Protein AF-A0A497PCS6-F1 (afdb_monomer_lite)

pLDDT: mean 73.46, std 13.11, range [43.78, 90.94]

Radius of gyration: 11.67 Å; chains: 1; bounding box: 32×21×30 Å

Structure (mmCIF, N/CA/C/O backbone):
data_AF-A0A497PCS6-F1
#
_entry.id   AF-A0A497PCS6-F1
#
loop_
_atom_site.group_PDB
_atom_site.id
_atom_site.type_symbol
_atom_site.label_atom_id
_atom_site.label_alt_id
_atom_site.label_comp_id
_atom_site.label_asym_id
_atom_site.label_entity_id
_atom_site.label_seq_id
_atom_site.pdbx_PDB_ins_code
_atom_site.Cartn_x
_atom_site.Cartn_y
_atom_site.Cartn_z
_atom_site.occupancy
_atom_site.B_iso_or_equiv
_atom_site.auth_seq_id
_atom_site.auth_comp_id
_atom_site.auth_asym_id
_atom_site.auth_atom_id
_atom_site.pdbx_PDB_model_num
ATOM 1 N N . MET A 1 1 ? -16.912 9.706 2.276 1.00 43.78 1 MET A N 1
ATOM 2 C CA . MET A 1 1 ? -15.773 9.907 1.351 1.00 43.78 1 MET A CA 1
ATOM 3 C C . MET A 1 1 ? -14.775 8.794 1.607 1.00 43.78 1 MET A C 1
ATOM 5 O O . MET A 1 1 ? -14.145 8.798 2.656 1.00 43.78 1 MET A O 1
ATOM 9 N N . GLN A 1 2 ? -14.699 7.814 0.713 1.00 44.41 2 GLN A N 1
ATOM 10 C CA . GLN A 1 2 ? -13.774 6.686 0.819 1.00 44.41 2 GLN A CA 1
ATOM 11 C C . GLN A 1 2 ? -12.506 7.092 0.069 1.00 44.41 2 GLN A C 1
ATOM 13 O O . GLN A 1 2 ? -12.536 7.235 -1.150 1.00 44.41 2 GLN A O 1
ATOM 18 N N . ARG A 1 3 ? -11.444 7.428 0.808 1.00 47.72 3 ARG A N 1
ATOM 19 C CA . ARG A 1 3 ? -10.163 7.828 0.215 1.00 47.72 3 ARG A CA 1
ATOM 20 C C . ARG A 1 3 ? -9.402 6.569 -0.176 1.00 47.72 3 ARG A C 1
ATOM 22 O O . ARG A 1 3 ? -9.161 5.715 0.673 1.00 47.72 3 ARG A O 1
ATOM 29 N N . ARG A 1 4 ? -9.094 6.454 -1.464 1.00 49.75 4 ARG A N 1
ATOM 30 C CA . ARG A 1 4 ? -8.217 5.430 -2.025 1.00 49.75 4 ARG A CA 1
ATOM 31 C C . ARG A 1 4 ? -6.806 6.002 -1.997 1.00 49.75 4 ARG A C 1
ATOM 33 O O . ARG A 1 4 ? -6.627 7.133 -2.420 1.00 49.75 4 ARG A O 1
ATOM 40 N N . TYR A 1 5 ? -5.856 5.239 -1.480 1.00 55.62 5 TYR A N 1
ATOM 41 C CA . TYR A 1 5 ? -4.444 5.597 -1.505 1.00 55.62 5 TYR A CA 1
ATOM 42 C C . TYR A 1 5 ? -3.735 4.639 -2.458 1.00 55.62 5 TYR A C 1
ATOM 44 O O . TYR A 1 5 ? -3.941 3.427 -2.371 1.00 55.62 5 TYR A O 1
ATOM 52 N N . GLU A 1 6 ? -2.945 5.189 -3.375 1.00 54.69 6 GLU A N 1
ATOM 53 C CA . GLU A 1 6 ? -2.177 4.440 -4.368 1.00 54.69 6 GLU A CA 1
ATOM 54 C C . GLU A 1 6 ? -0.698 4.646 -4.076 1.00 54.69 6 GLU A C 1
ATOM 56 O O . GLU A 1 6 ? -0.253 5.779 -3.940 1.00 54.69 6 GLU A O 1
ATOM 61 N N . LEU A 1 7 ? 0.039 3.549 -3.911 1.00 54.78 7 LEU A N 1
ATOM 62 C CA . LEU A 1 7 ? 1.453 3.581 -3.556 1.00 54.78 7 LEU A CA 1
ATOM 63 C C . LEU A 1 7 ? 2.278 3.187 -4.773 1.00 54.78 7 LEU A C 1
ATOM 65 O O . LEU A 1 7 ? 2.220 2.039 -5.197 1.00 54.78 7 LEU A O 1
ATOM 69 N N . HIS A 1 8 ? 3.023 4.135 -5.320 1.00 54.25 8 HIS A N 1
ATOM 70 C CA . HIS A 1 8 ? 3.820 3.971 -6.527 1.00 54.25 8 HIS A CA 1
ATOM 71 C C . HIS A 1 8 ? 5.306 3.776 -6.185 1.00 54.25 8 HIS A C 1
ATOM 73 O O . HIS A 1 8 ? 5.780 4.338 -5.207 1.00 54.25 8 HIS A O 1
ATOM 79 N N . ASN A 1 9 ? 6.046 2.968 -6.951 1.00 58.28 9 ASN A N 1
ATOM 80 C CA . ASN A 1 9 ? 7.461 2.675 -6.696 1.00 58.28 9 ASN A CA 1
ATOM 81 C C . ASN A 1 9 ? 8.285 2.709 -7.992 1.00 58.28 9 ASN A C 1
ATOM 83 O O . ASN A 1 9 ? 7.978 1.931 -8.885 1.00 58.28 9 ASN A O 1
ATOM 87 N N . SER A 1 10 ? 9.362 3.505 -8.042 1.00 53.16 10 SER A N 1
ATOM 88 C CA . SER A 1 10 ? 10.391 3.459 -9.088 1.00 53.16 10 SER A CA 1
ATOM 89 C C . SER A 1 10 ? 11.804 3.286 -8.505 1.00 53.16 10 SER A C 1
ATOM 91 O O . SER A 1 10 ? 12.202 4.092 -7.661 1.00 53.16 10 SER A O 1
ATOM 93 N N . LEU A 1 11 ? 12.565 2.283 -8.978 1.00 50.59 11 LEU A N 1
ATOM 94 C CA . LEU A 1 11 ? 13.974 2.394 -9.417 1.00 50.59 11 LEU A CA 1
ATOM 95 C C . LEU A 1 11 ? 14.524 1.024 -9.872 1.00 50.59 11 LEU A C 1
ATOM 97 O O . LEU A 1 11 ? 14.438 0.028 -9.156 1.00 50.59 11 LEU A O 1
ATOM 101 N N . GLU A 1 12 ? 15.093 1.020 -11.080 1.00 50.94 12 GLU A N 1
ATOM 102 C CA . GLU A 1 12 ? 15.692 -0.087 -11.844 1.00 50.94 12 GLU A CA 1
ATOM 103 C C . GLU A 1 12 ? 16.039 -1.381 -11.070 1.00 50.94 12 GLU A C 1
ATOM 105 O O . GLU A 1 12 ? 16.895 -1.416 -10.185 1.00 50.94 12 GLU A O 1
ATOM 110 N N . GLY A 1 13 ? 15.443 -2.500 -11.502 1.00 50.97 13 GLY A N 1
ATOM 111 C CA . GLY A 1 13 ? 15.979 -3.847 -11.263 1.00 50.97 13 GLY A CA 1
ATOM 112 C C . GLY A 1 13 ? 15.602 -4.533 -9.945 1.00 50.97 13 GLY A C 1
ATOM 113 O O . GLY A 1 13 ? 16.078 -5.640 -9.696 1.00 50.97 13 GLY A O 1
ATOM 114 N N . LYS A 1 14 ? 14.730 -3.944 -9.115 1.00 59.38 14 LYS A N 1
ATOM 115 C CA . LYS A 1 14 ? 14.291 -4.524 -7.823 1.00 59.38 14 LYS A CA 1
ATOM 116 C C . LYS A 1 14 ? 12.820 -4.935 -7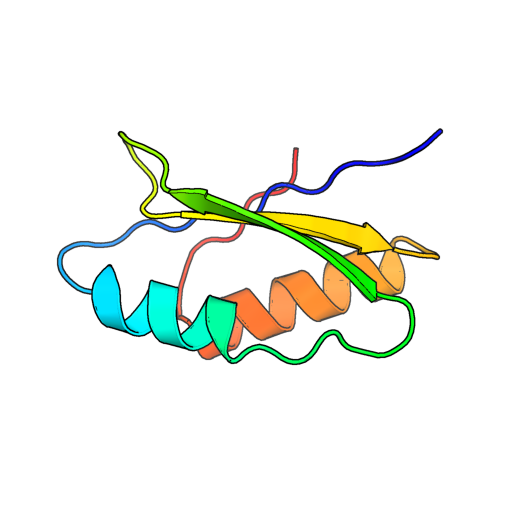.765 1.00 59.38 14 LYS A C 1
ATOM 118 O O . LYS A 1 14 ? 12.258 -5.128 -6.680 1.00 59.38 14 LYS A O 1
ATOM 123 N N . SER A 1 15 ? 12.193 -5.122 -8.924 1.00 65.31 15 SER A N 1
ATOM 124 C CA . SER A 1 15 ? 10.761 -5.398 -9.035 1.00 65.31 15 SER A CA 1
ATOM 125 C C . SER A 1 15 ? 10.363 -6.637 -8.217 1.00 65.31 15 SER A C 1
ATOM 127 O O . SER A 1 15 ? 9.473 -6.557 -7.380 1.00 65.31 15 SER A O 1
ATOM 129 N N . ILE A 1 16 ? 11.081 -7.764 -8.329 1.00 72.25 16 ILE A N 1
ATOM 130 C CA . ILE A 1 16 ? 10.726 -9.018 -7.626 1.00 72.25 16 ILE A CA 1
ATOM 131 C C . ILE A 1 16 ? 10.823 -8.894 -6.097 1.00 72.25 16 ILE A C 1
ATOM 133 O O . ILE A 1 16 ? 9.928 -9.359 -5.388 1.00 72.25 16 ILE A O 1
ATOM 137 N N . GLU A 1 17 ? 11.883 -8.275 -5.571 1.00 74.31 17 GLU A N 1
ATOM 138 C CA . GLU A 1 17 ? 12.055 -8.117 -4.119 1.00 74.31 17 GLU A CA 1
ATOM 139 C C . GLU A 1 17 ? 10.986 -7.211 -3.518 1.00 74.31 17 GLU A C 1
ATOM 141 O O . GLU A 1 17 ? 10.422 -7.534 -2.475 1.00 74.31 17 GLU A O 1
ATOM 146 N N . THR A 1 18 ? 10.658 -6.125 -4.215 1.00 72.06 18 THR A N 1
ATOM 147 C CA . THR A 1 18 ? 9.578 -5.213 -3.829 1.00 72.06 18 THR A CA 1
ATOM 148 C C . THR A 1 18 ? 8.242 -5.935 -3.803 1.00 72.06 18 THR A C 1
ATOM 150 O O . THR A 1 18 ? 7.486 -5.831 -2.844 1.00 72.06 18 THR A O 1
ATOM 153 N N . ILE A 1 19 ? 7.948 -6.696 -4.854 1.00 73.50 19 ILE A N 1
ATOM 154 C CA . ILE A 1 19 ? 6.695 -7.436 -4.972 1.00 73.50 19 ILE A CA 1
ATOM 155 C C . ILE A 1 19 ? 6.566 -8.437 -3.829 1.00 73.50 19 ILE A C 1
ATOM 157 O O . ILE A 1 19 ? 5.499 -8.556 -3.227 1.00 73.50 19 ILE A O 1
ATOM 161 N N . ARG A 1 20 ? 7.651 -9.149 -3.518 1.00 79.44 20 ARG A N 1
ATOM 162 C CA . ARG A 1 20 ? 7.689 -10.067 -2.383 1.00 79.44 20 ARG A CA 1
ATOM 163 C C . ARG A 1 20 ? 7.454 -9.321 -1.072 1.00 79.44 20 ARG A C 1
ATOM 165 O O . ARG A 1 20 ? 6.580 -9.732 -0.320 1.00 79.44 20 ARG A O 1
ATOM 172 N N . TYR A 1 21 ? 8.141 -8.201 -0.854 1.00 80.88 21 TYR A N 1
ATOM 173 C CA . TYR A 1 21 ? 7.947 -7.365 0.329 1.00 80.88 21 TYR A CA 1
ATOM 174 C C . TYR A 1 21 ? 6.488 -6.912 0.484 1.00 80.88 21 TYR A C 1
ATOM 176 O O . TYR A 1 21 ? 5.899 -7.117 1.539 1.00 80.88 21 TYR A O 1
ATOM 184 N N . LEU A 1 22 ? 5.868 -6.374 -0.572 1.00 79.69 22 LEU A N 1
ATOM 185 C CA . LEU A 1 22 ? 4.477 -5.910 -0.535 1.00 79.69 22 LEU A CA 1
ATOM 186 C C . LEU A 1 22 ? 3.485 -7.056 -0.277 1.00 79.69 22 LEU A C 1
ATOM 188 O O . LEU A 1 22 ? 2.508 -6.859 0.439 1.00 79.69 22 LEU A O 1
ATOM 192 N N . LYS A 1 23 ? 3.731 -8.255 -0.823 1.00 79.88 23 LYS A N 1
ATOM 193 C CA . LYS A 1 23 ? 2.901 -9.448 -0.571 1.00 79.88 23 LYS A CA 1
ATOM 194 C C . LYS A 1 23 ? 3.059 -10.005 0.845 1.00 79.88 23 LYS A C 1
ATOM 196 O O . 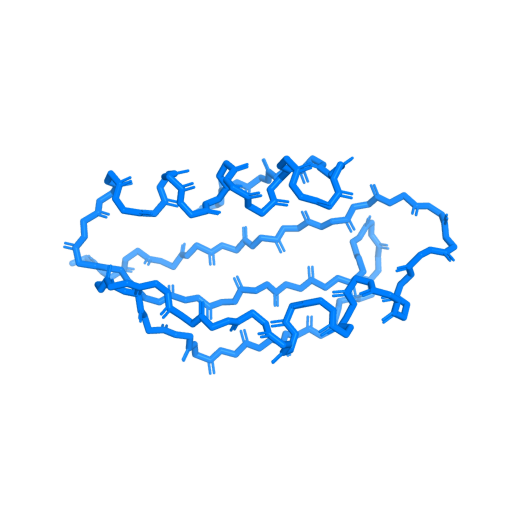LYS A 1 23 ? 2.102 -10.548 1.388 1.00 79.88 23 LYS A O 1
ATOM 201 N N . GLU A 1 24 ? 4.254 -9.906 1.418 1.00 85.12 24 GLU A N 1
ATOM 202 C CA . GLU A 1 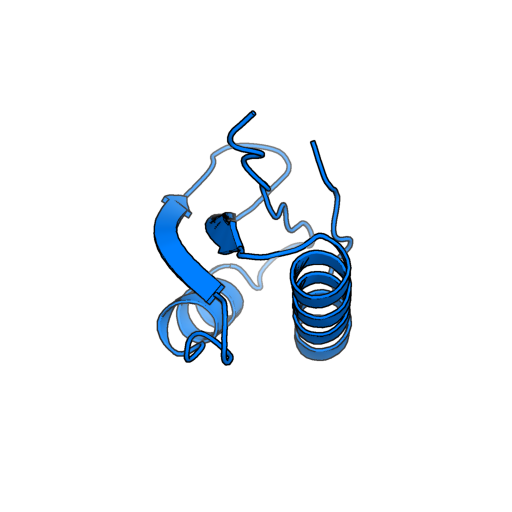24 ? 4.558 -10.350 2.785 1.00 85.12 24 GLU A CA 1
ATOM 203 C C . GLU A 1 24 ? 4.195 -9.294 3.840 1.00 85.12 24 GLU A C 1
ATOM 205 O O . GLU A 1 24 ? 4.152 -9.596 5.037 1.00 85.12 24 GLU A O 1
ATOM 210 N N . LEU A 1 25 ? 3.899 -8.068 3.402 1.00 82.31 25 LEU A N 1
ATOM 211 C CA . LEU A 1 25 ? 3.508 -6.966 4.259 1.00 82.31 25 LEU A CA 1
ATOM 212 C C . LEU A 1 25 ? 2.205 -7.303 4.988 1.00 82.31 25 LEU A C 1
ATOM 214 O O . LEU A 1 25 ? 1.126 -7.383 4.396 1.00 82.31 25 LEU A O 1
ATOM 218 N N . LYS A 1 26 ? 2.297 -7.476 6.305 1.00 74.00 26 LYS A N 1
ATOM 219 C CA . LYS A 1 26 ? 1.110 -7.619 7.144 1.00 74.00 26 LYS A CA 1
ATOM 220 C C . LYS A 1 26 ? 0.424 -6.265 7.254 1.00 74.00 26 LYS A C 1
ATOM 222 O O . LYS A 1 26 ? 1.068 -5.268 7.571 1.00 74.00 26 LYS A O 1
ATOM 227 N N . ALA A 1 27 ? -0.884 -6.241 7.011 1.00 70.69 27 ALA A N 1
ATOM 228 C CA . ALA A 1 27 ? -1.681 -5.047 7.239 1.00 70.69 27 ALA A CA 1
ATOM 229 C C . ALA A 1 27 ? -1.560 -4.631 8.713 1.00 70.69 27 ALA A C 1
ATOM 231 O O . ALA A 1 27 ? -1.798 -5.438 9.615 1.00 70.69 27 ALA A O 1
ATOM 232 N N . SER A 1 28 ? -1.141 -3.386 8.941 1.00 76.62 28 SER A N 1
ATOM 233 C CA . SER A 1 28 ? -1.060 -2.813 10.283 1.00 76.62 28 SER A CA 1
ATOM 234 C C . SER A 1 28 ? -2.465 -2.527 10.828 1.00 76.62 28 SER A C 1
ATOM 236 O O . SER A 1 28 ? -3.446 -2.504 10.079 1.00 76.62 28 SER A O 1
ATOM 238 N N . GLU A 1 29 ? -2.594 -2.326 12.137 1.00 80.88 29 GLU A N 1
ATOM 239 C CA . GLU A 1 29 ? -3.898 -2.112 12.769 1.00 80.88 29 GLU A CA 1
ATOM 240 C C . GLU A 1 29 ? -4.624 -0.896 12.161 1.00 80.88 29 GLU A C 1
ATOM 242 O O . GLU A 1 29 ? -4.063 0.191 12.019 1.00 80.88 29 GLU A O 1
ATOM 247 N N . GLY A 1 30 ? -5.887 -1.086 11.765 1.00 85.19 30 GLY A N 1
ATOM 248 C CA . GLY A 1 30 ? -6.679 -0.049 11.097 1.00 85.19 30 GLY A CA 1
ATOM 249 C C . GLY A 1 30 ? -6.424 0.096 9.592 1.00 85.19 30 GLY A C 1
ATOM 250 O O . GLY A 1 30 ? -6.935 1.051 8.997 1.00 85.19 30 GLY A O 1
ATOM 251 N N . ILE A 1 31 ? -5.680 -0.839 8.984 1.00 88.00 31 ILE A N 1
ATOM 252 C CA . ILE A 1 31 ? -5.458 -0.945 7.537 1.00 88.00 31 ILE A CA 1
ATOM 253 C C . ILE A 1 31 ? -6.087 -2.227 7.007 1.00 88.00 31 ILE A C 1
ATOM 255 O O . ILE A 1 31 ? -5.952 -3.301 7.586 1.00 88.00 31 ILE A O 1
ATOM 259 N N . THR A 1 32 ? -6.779 -2.121 5.879 1.00 90.31 32 THR A N 1
ATOM 260 C CA . THR A 1 32 ? -7.299 -3.270 5.138 1.00 90.31 32 THR A CA 1
ATOM 261 C C . THR A 1 32 ? -6.748 -3.237 3.726 1.00 90.31 32 THR A C 1
ATOM 263 O O . THR A 1 32 ? -7.162 -2.414 2.910 1.00 90.31 32 THR A O 1
ATOM 266 N N . THR A 1 33 ? -5.824 -4.143 3.426 1.00 87.88 33 THR A N 1
ATOM 267 C CA . THR A 1 33 ? -5.331 -4.350 2.063 1.00 87.88 33 THR A CA 1
ATOM 268 C C . THR A 1 33 ? -6.480 -4.805 1.175 1.00 87.88 33 THR A C 1
ATOM 270 O O . THR A 1 33 ? -7.213 -5.731 1.527 1.00 87.88 33 THR A O 1
ATOM 273 N N . LYS A 1 34 ? -6.653 -4.146 0.031 1.00 88.81 34 LYS A N 1
ATOM 274 C CA . LYS A 1 34 ? -7.642 -4.540 -0.976 1.00 88.81 34 LYS A CA 1
ATOM 275 C C . LYS A 1 34 ? -6.991 -5.298 -2.103 1.00 88.81 34 LYS A C 1
ATOM 277 O O . LYS A 1 34 ? -7.457 -6.374 -2.457 1.00 88.81 34 LYS A O 1
ATOM 282 N N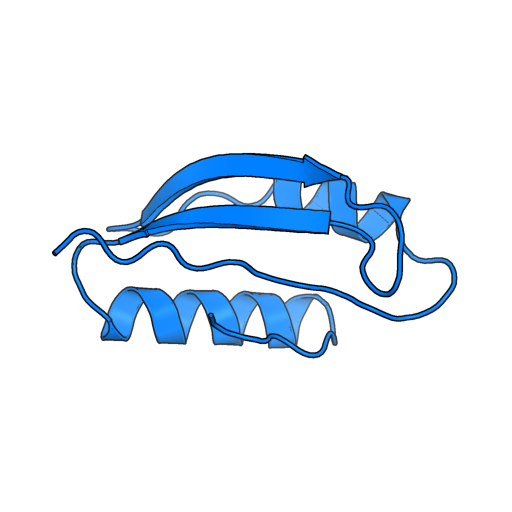 . GLU A 1 35 ? -5.918 -4.737 -2.642 1.00 85.19 35 GLU A N 1
ATOM 283 C CA . GLU A 1 35 ? -5.284 -5.284 -3.827 1.00 85.19 35 GLU A CA 1
ATOM 284 C C . GLU A 1 35 ? -3.831 -4.831 -3.928 1.00 85.19 35 GLU A C 1
ATOM 286 O O . GLU A 1 35 ? -3.450 -3.774 -3.423 1.00 85.19 35 GLU A O 1
ATOM 291 N N . ILE A 1 36 ? -3.023 -5.649 -4.594 1.00 83.75 36 ILE A N 1
ATOM 292 C CA . ILE A 1 36 ? -1.668 -5.300 -5.007 1.00 83.75 36 ILE A CA 1
ATOM 293 C C . ILE A 1 36 ? -1.625 -5.512 -6.515 1.00 83.75 36 ILE A C 1
ATOM 295 O O . ILE A 1 36 ? -1.692 -6.651 -6.982 1.00 83.75 36 ILE A O 1
ATOM 299 N N . CYS A 1 37 ? -1.535 -4.420 -7.265 1.00 79.50 37 CYS A N 1
ATOM 300 C CA . CYS A 1 37 ? -1.540 -4.441 -8.722 1.00 79.50 37 CYS A CA 1
ATOM 301 C C . CYS A 1 37 ? -0.122 -4.278 -9.258 1.00 79.50 37 CYS A C 1
ATOM 303 O O . CYS A 1 37 ? 0.658 -3.476 -8.747 1.00 79.50 37 CYS A O 1
ATOM 305 N N . PHE A 1 38 ? 0.196 -4.993 -10.333 1.00 73.25 38 PHE A N 1
ATOM 306 C CA . PHE A 1 38 ? 1.379 -4.697 -11.135 1.00 73.25 38 PHE A CA 1
ATOM 307 C C . PHE A 1 38 ? 1.018 -3.608 -12.132 1.00 73.25 38 PHE A C 1
ATOM 309 O O . PHE A 1 38 ? -0.005 -3.708 -12.812 1.00 73.25 38 PHE A O 1
ATOM 316 N N . VAL A 1 39 ? 1.845 -2.574 -12.205 1.00 73.38 39 VAL A N 1
ATOM 317 C CA . VAL A 1 39 ? 1.651 -1.470 -13.144 1.00 73.38 39 VAL A CA 1
ATOM 318 C C . VAL A 1 39 ? 2.764 -1.506 -14.178 1.00 73.38 39 VAL A C 1
ATOM 320 O O . VAL A 1 39 ? 3.907 -1.823 -13.873 1.00 73.38 39 VAL A O 1
ATOM 323 N N . PHE A 1 40 ? 2.408 -1.228 -15.429 1.00 58.81 40 PHE A N 1
ATOM 324 C CA . PHE A 1 40 ? 3.373 -1.011 -16.499 1.00 58.81 40 PHE A CA 1
ATOM 325 C C . PHE A 1 40 ? 3.645 0.493 -16.590 1.00 58.81 40 PHE A C 1
ATOM 327 O O . PHE A 1 40 ? 2.698 1.275 -16.669 1.00 58.81 40 PHE A O 1
ATOM 334 N N . GLY A 1 41 ? 4.912 0.913 -16.594 1.00 66.12 41 GLY A N 1
ATOM 335 C CA . GLY A 1 41 ? 5.286 2.324 -16.732 1.00 66.12 41 GLY A CA 1
ATOM 336 C C . GLY A 1 41 ? 6.364 2.753 -15.742 1.00 66.12 41 GLY A C 1
ATOM 337 O O . GLY A 1 41 ? 7.310 2.014 -15.504 1.00 66.12 41 GLY A O 1
ATOM 338 N N . GLN A 1 42 ? 6.231 3.961 -15.184 1.00 66.69 42 GLN A N 1
ATOM 339 C CA . GLN A 1 42 ? 7.214 4.534 -14.250 1.00 66.69 42 GLN A CA 1
ATOM 340 C C . GLN A 1 42 ? 7.295 3.794 -12.911 1.00 66.69 42 GLN A C 1
ATOM 342 O O . GLN A 1 42 ? 8.265 3.993 -12.178 1.00 66.69 42 GLN A O 1
ATOM 347 N N . TYR A 1 43 ? 6.302 2.952 -12.608 1.00 71.00 43 TYR A N 1
ATOM 348 C CA . TYR A 1 43 ? 6.207 2.252 -11.340 1.00 71.00 43 TYR A CA 1
ATOM 349 C C . TYR A 1 43 ? 6.082 0.741 -11.493 1.00 71.00 43 TYR A C 1
ATOM 351 O O . TYR A 1 43 ? 5.395 0.275 -12.396 1.00 71.00 43 TYR A O 1
ATOM 359 N N . ASP A 1 44 ? 6.678 -0.007 -10.563 1.00 71.62 44 ASP A N 1
ATOM 360 C CA . ASP A 1 44 ? 6.676 -1.477 -10.555 1.00 71.62 44 ASP A CA 1
ATOM 361 C C . ASP A 1 44 ? 5.366 -2.085 -10.012 1.00 71.62 44 ASP A C 1
ATOM 363 O O . ASP A 1 44 ? 4.939 -3.164 -10.433 1.00 71.62 44 ASP A O 1
ATOM 367 N N . ALA A 1 45 ? 4.728 -1.427 -9.040 1.00 75.88 45 ALA A N 1
ATOM 368 C CA . ALA A 1 45 ? 3.522 -1.924 -8.379 1.00 75.88 45 ALA A CA 1
ATOM 369 C C . ALA A 1 45 ? 2.685 -0.790 -7.769 1.00 75.88 45 ALA A C 1
ATOM 371 O O . ALA A 1 45 ? 3.205 0.291 -7.496 1.00 75.88 45 ALA A O 1
ATOM 372 N N . ALA A 1 46 ? 1.404 -1.077 -7.536 1.00 79.12 46 ALA A N 1
ATOM 373 C CA . ALA A 1 46 ? 0.463 -0.259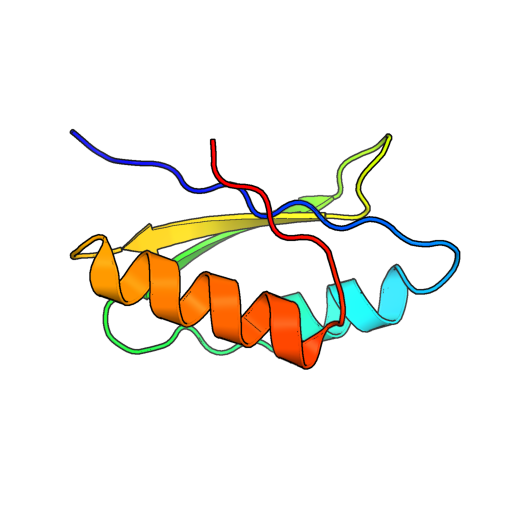 -6.785 1.00 79.12 46 ALA A CA 1
ATOM 374 C C . ALA A 1 46 ? -0.093 -1.058 -5.598 1.00 79.12 46 ALA A C 1
ATOM 376 O O . ALA A 1 46 ? -0.619 -2.157 -5.778 1.00 79.12 46 ALA A O 1
ATOM 377 N N . TYR A 1 47 ? 0.007 -0.508 -4.387 1.00 83.88 47 TYR A N 1
ATOM 378 C CA . TYR A 1 47 ? -0.593 -1.093 -3.182 1.00 83.88 47 TYR A CA 1
ATOM 379 C C . TYR A 1 47 ? -1.877 -0.341 -2.820 1.00 83.88 47 TYR A C 1
ATOM 381 O O . TYR A 1 47 ? -1.816 0.831 -2.451 1.00 83.88 47 TYR A O 1
ATOM 389 N N . ILE A 1 48 ? -3.031 -1.004 -2.920 1.00 85.00 48 ILE A N 1
ATOM 390 C CA . ILE A 1 48 ? -4.353 -0.411 -2.689 1.00 85.00 48 ILE A CA 1
ATOM 391 C C . ILE A 1 48 ? -4.879 -0.866 -1.329 1.00 85.00 48 ILE A C 1
ATOM 393 O O . ILE A 1 48 ? -5.029 -2.064 -1.065 1.00 85.00 48 ILE A O 1
ATOM 397 N N . PHE A 1 49 ? -5.209 0.093 -0.467 1.00 87.56 49 PHE A N 1
ATOM 398 C CA . PHE A 1 49 ? -5.651 -0.182 0.896 1.00 87.56 49 PHE A CA 1
ATOM 399 C C . PHE A 1 49 ? -6.713 0.803 1.392 1.00 87.56 49 PHE A C 1
ATOM 401 O O . PHE A 1 49 ? -6.801 1.949 0.951 1.00 87.56 49 PHE A O 1
ATOM 408 N N . GLU A 1 50 ? -7.531 0.327 2.327 1.00 89.00 50 GLU A N 1
ATOM 409 C CA . GLU A 1 50 ? -8.462 1.130 3.114 1.00 89.00 50 GLU A CA 1
ATOM 410 C C . GLU A 1 50 ? -7.904 1.397 4.502 1.00 89.00 50 GLU A C 1
ATOM 412 O O . GLU A 1 50 ? -7.140 0.605 5.054 1.00 89.00 50 GLU A O 1
ATOM 417 N N . VAL A 1 51 ? -8.308 2.532 5.062 1.00 90.94 51 VAL A N 1
ATOM 418 C CA . VAL A 1 51 ? -7.753 3.055 6.304 1.00 90.94 51 VA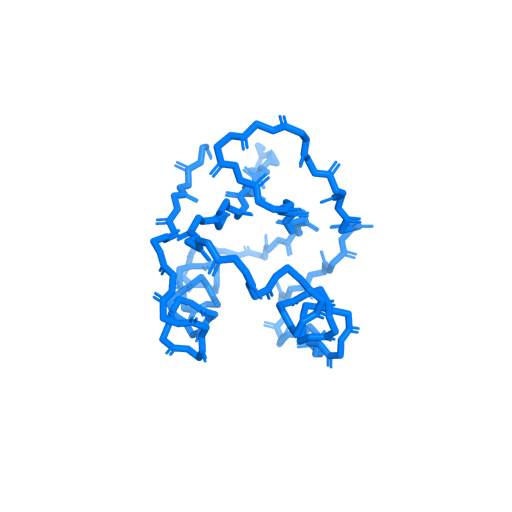L A CA 1
ATOM 419 C C . VAL A 1 51 ? -8.860 3.755 7.084 1.00 90.94 51 VAL A C 1
ATOM 421 O O . VAL A 1 51 ? -9.703 4.441 6.502 1.00 90.94 51 VAL A O 1
ATOM 424 N N . ILE A 1 52 ? -8.833 3.636 8.410 1.00 88.69 52 ILE A N 1
ATOM 425 C CA . ILE A 1 52 ? -9.844 4.269 9.272 1.00 88.69 52 ILE A CA 1
ATOM 426 C C . ILE A 1 52 ? -9.601 5.773 9.506 1.00 88.69 52 ILE A C 1
ATOM 428 O O . ILE A 1 52 ? -10.541 6.507 9.798 1.00 88.69 52 ILE A O 1
ATOM 432 N N . ASN A 1 53 ? -8.355 6.255 9.389 1.00 87.50 53 ASN A N 1
ATOM 433 C CA . ASN A 1 53 ? -8.014 7.683 9.419 1.00 87.50 53 ASN A CA 1
ATOM 434 C C . ASN A 1 53 ? -6.678 8.015 8.715 1.00 87.50 53 ASN A C 1
ATOM 436 O O . ASN A 1 53 ? -5.771 7.191 8.623 1.00 87.50 53 ASN A O 1
ATOM 440 N N . ASN A 1 54 ? -6.516 9.275 8.303 1.00 86.00 54 ASN A N 1
ATOM 441 C CA . ASN A 1 54 ? -5.351 9.727 7.526 1.00 86.00 54 ASN A CA 1
ATOM 442 C C . ASN A 1 54 ? -4.002 9.548 8.241 1.00 86.00 54 ASN A C 1
ATOM 444 O O . ASN A 1 54 ? -2.985 9.386 7.575 1.00 86.00 54 ASN A O 1
ATOM 448 N N . LYS A 1 55 ? -3.972 9.598 9.581 1.00 88.00 55 LYS A N 1
ATOM 449 C CA . LYS A 1 55 ? -2.731 9.442 10.354 1.00 88.00 55 LYS A CA 1
ATOM 450 C C . LYS A 1 55 ? -2.182 8.021 10.216 1.00 88.00 55 LYS A C 1
ATOM 452 O O . LYS A 1 55 ? -0.979 7.851 10.061 1.00 88.00 55 LYS A O 1
ATOM 457 N N . ILE A 1 56 ? -3.064 7.021 10.219 1.00 89.00 56 ILE A N 1
ATOM 458 C CA . ILE A 1 56 ? -2.694 5.620 9.979 1.00 89.00 56 ILE A CA 1
ATOM 459 C C . ILE A 1 56 ? -2.203 5.436 8.538 1.00 89.00 56 ILE A C 1
ATOM 461 O O . ILE A 1 56 ? -1.174 4.800 8.338 1.00 89.00 56 ILE A O 1
ATOM 465 N N . ALA A 1 57 ? -2.868 6.065 7.558 1.00 86.31 57 ALA A N 1
ATOM 466 C CA . ALA A 1 57 ? -2.412 6.066 6.163 1.00 86.31 57 ALA A CA 1
ATOM 467 C C . ALA A 1 57 ? -0.976 6.594 6.027 1.00 86.31 57 ALA A C 1
ATOM 469 O O . ALA A 1 57 ? -0.115 5.915 5.478 1.00 86.31 57 ALA A O 1
ATOM 470 N N . LEU A 1 58 ? -0.719 7.794 6.557 1.00 86.25 58 LEU A N 1
ATOM 471 C CA . LEU A 1 58 ? 0.583 8.458 6.468 1.00 86.25 58 LEU A CA 1
ATOM 472 C C . LEU A 1 58 ? 1.693 7.647 7.135 1.00 86.25 58 LEU A C 1
ATOM 474 O O . LEU A 1 58 ? 2.749 7.470 6.537 1.00 86.25 58 LEU A O 1
ATOM 478 N N . ASN A 1 59 ? 1.451 7.127 8.340 1.00 87.44 59 ASN A N 1
ATOM 479 C CA . ASN A 1 59 ? 2.441 6.311 9.042 1.00 87.44 59 ASN A CA 1
ATOM 480 C C . ASN A 1 59 ? 2.817 5.060 8.237 1.00 87.44 59 ASN A C 1
ATOM 482 O O . ASN A 1 59 ? 3.997 4.760 8.095 1.00 87.44 59 ASN A O 1
ATOM 486 N N . PHE A 1 60 ? 1.823 4.376 7.671 1.00 86.19 60 PHE A N 1
ATOM 487 C CA . PHE A 1 60 ? 2.033 3.184 6.853 1.00 86.19 60 PHE A CA 1
ATOM 488 C C . PHE A 1 60 ? 2.798 3.476 5.562 1.00 86.19 60 PHE A C 1
ATOM 490 O O . PHE A 1 60 ? 3.747 2.776 5.223 1.00 86.19 60 PHE A O 1
ATOM 497 N N . ILE A 1 61 ? 2.425 4.553 4.871 1.00 84.75 61 ILE A N 1
ATOM 498 C CA . ILE A 1 61 ? 3.110 5.034 3.669 1.00 84.75 61 ILE A CA 1
ATOM 499 C C . ILE A 1 61 ? 4.583 5.351 3.963 1.00 84.75 61 ILE A C 1
ATOM 501 O O . ILE A 1 61 ? 5.463 4.920 3.219 1.00 84.75 61 ILE A O 1
ATOM 505 N N . ILE A 1 62 ? 4.860 6.066 5.057 1.00 84.12 62 ILE A N 1
ATOM 506 C CA . ILE A 1 62 ? 6.225 6.419 5.466 1.00 84.12 62 ILE A CA 1
ATOM 507 C C . ILE A 1 62 ? 7.034 5.162 5.798 1.00 84.12 62 ILE A C 1
ATOM 509 O O . ILE A 1 62 ? 8.176 5.043 5.360 1.00 84.12 62 ILE A O 1
ATOM 513 N N . GLU A 1 63 ? 6.453 4.217 6.539 1.00 84.75 63 GLU A N 1
ATOM 514 C CA . GLU A 1 63 ? 7.110 2.959 6.906 1.00 84.75 63 GLU A CA 1
ATOM 515 C C . GLU A 1 63 ? 7.513 2.149 5.667 1.00 84.75 63 GLU A C 1
ATOM 517 O O . GLU A 1 63 ? 8.666 1.724 5.555 1.00 84.75 63 GLU A O 1
ATOM 522 N N . ILE A 1 64 ? 6.605 2.020 4.694 1.00 81.44 64 ILE A N 1
ATOM 523 C CA . ILE A 1 64 ? 6.888 1.370 3.410 1.00 81.44 64 ILE A CA 1
ATOM 524 C C . ILE A 1 64 ? 7.987 2.123 2.658 1.00 81.44 64 ILE A C 1
ATOM 526 O O . ILE A 1 64 ? 8.940 1.496 2.194 1.00 81.44 64 ILE A O 1
ATOM 530 N N . GLY A 1 65 ? 7.901 3.453 2.560 1.00 77.94 65 GLY A N 1
ATOM 531 C CA . GLY A 1 65 ? 8.911 4.275 1.884 1.00 77.94 65 GLY A CA 1
ATOM 532 C C . GLY A 1 65 ? 10.310 4.098 2.483 1.00 77.94 65 GLY A C 1
ATOM 533 O O . GLY A 1 65 ? 11.277 3.887 1.751 1.00 77.94 65 GLY A O 1
ATOM 534 N N . PHE A 1 66 ? 10.423 4.076 3.816 1.00 78.81 66 PHE A N 1
ATOM 535 C CA . PHE A 1 66 ? 11.685 3.806 4.512 1.00 78.81 66 PHE A CA 1
ATOM 536 C C . PHE A 1 66 ? 12.207 2.389 4.268 1.00 78.81 66 PHE A C 1
ATOM 538 O O . PHE A 1 66 ? 13.390 2.217 3.965 1.00 78.81 66 PHE A O 1
ATOM 545 N N . ALA A 1 67 ? 11.347 1.376 4.401 1.00 76.56 67 ALA A N 1
ATOM 546 C CA . ALA A 1 67 ? 11.741 -0.025 4.268 1.00 76.56 67 ALA A CA 1
ATOM 547 C C . ALA A 1 67 ? 12.212 -0.364 2.849 1.00 76.56 67 ALA A C 1
ATOM 549 O O . ALA A 1 67 ? 13.123 -1.169 2.657 1.00 76.56 67 ALA A O 1
ATOM 550 N N . THR A 1 68 ? 11.599 0.273 1.858 1.00 72.94 68 THR A N 1
ATOM 551 C CA . THR A 1 68 ? 11.817 -0.040 0.449 1.00 72.94 68 THR A CA 1
ATOM 552 C C . THR A 1 68 ? 12.763 0.939 -0.254 1.00 72.94 68 THR A C 1
ATOM 554 O O . THR A 1 68 ? 13.276 0.629 -1.327 1.00 72.94 68 THR A O 1
ATOM 557 N N . LYS A 1 69 ? 13.086 2.069 0.395 1.00 70.00 69 LYS A N 1
ATOM 558 C CA . LYS A 1 69 ? 13.885 3.185 -0.144 1.00 70.00 69 LYS A CA 1
ATOM 559 C C . LYS A 1 69 ? 13.274 3.819 -1.398 1.00 70.00 69 LYS A C 1
ATOM 561 O O . LYS A 1 69 ? 14.008 4.359 -2.224 1.00 70.00 69 LYS A O 1
ATOM 566 N N . TYR A 1 70 ? 11.954 3.758 -1.532 1.00 67.00 70 TYR A N 1
ATOM 567 C CA . TYR A 1 70 ? 11.243 4.277 -2.695 1.00 67.00 70 TYR A CA 1
ATOM 568 C C . TYR A 1 70 ? 10.540 5.597 -2.420 1.00 67.00 70 TYR A C 1
ATOM 570 O O . TYR A 1 70 ? 10.198 5.931 -1.283 1.00 67.00 70 TYR A O 1
ATOM 578 N N . ILE A 1 71 ? 10.326 6.345 -3.501 1.00 63.16 71 ILE A N 1
ATOM 579 C CA . ILE A 1 71 ? 9.486 7.538 -3.498 1.00 63.16 71 ILE A CA 1
ATOM 580 C C . ILE A 1 71 ? 8.046 7.062 -3.381 1.00 63.16 71 ILE A C 1
ATOM 582 O O . ILE A 1 71 ? 7.589 6.311 -4.234 1.00 63.16 71 ILE A O 1
ATOM 586 N N . VAL A 1 72 ? 7.352 7.495 -2.332 1.00 63.75 72 VAL A N 1
ATOM 587 C CA . VAL A 1 72 ? 5.928 7.220 -2.171 1.00 63.75 72 VAL A CA 1
ATOM 588 C C . VAL A 1 72 ? 5.132 8.459 -2.536 1.00 63.75 72 VAL A C 1
ATOM 590 O O . VAL A 1 72 ? 5.334 9.527 -1.959 1.00 63.75 72 VAL A O 1
ATOM 593 N N . GLU A 1 73 ? 4.202 8.296 -3.466 1.00 61.41 73 GLU A N 1
ATOM 594 C CA . GLU A 1 73 ? 3.238 9.323 -3.849 1.00 61.41 73 GLU A CA 1
ATOM 595 C C . GLU A 1 73 ? 1.847 8.946 -3.342 1.00 61.41 73 GLU A C 1
ATOM 597 O O . GLU A 1 73 ? 1.561 7.773 -3.118 1.00 61.41 73 GLU A O 1
ATOM 602 N N . THR A 1 74 ? 0.995 9.943 -3.108 1.00 61.94 74 THR A N 1
ATOM 603 C CA . THR A 1 74 ? -0.390 9.749 -2.658 1.00 61.94 74 THR A CA 1
ATOM 604 C C . THR A 1 74 ? -1.325 10.533 -3.571 1.00 61.94 74 THR A C 1
ATOM 606 O O . THR A 1 74 ? -1.193 11.758 -3.636 1.00 61.94 74 THR A O 1
ATOM 609 N N . GLY A 1 75 ? -2.240 9.840 -4.255 1.00 59.66 75 GLY A N 1
ATOM 610 C CA . GLY A 1 75 ? -3.316 10.423 -5.074 1.00 59.66 75 GLY A CA 1
ATOM 611 C C . GLY A 1 75 ? -4.621 10.657 -4.322 1.00 59.66 75 GLY A C 1
ATOM 612 O O . GLY A 1 75 ? -4.823 10.019 -3.263 1.00 59.66 75 GLY A O 1
#

Foldseek 3Di:
DFFKWKWFFDDPDCLVVLVVCLVPDDADPQKDWDDKAQDPDRGGIITIIGGPDVVSVVVVQVVSCVVVVGDTDTD

Secondary structure (DSSP, 8-state):
----EEEE---TT-HHHHHHHHHH-PPPTTEEEEEEEE-SSS-SEEEEEEESSHHHHHHHHHHHHHHHT------

Sequence (75 aa):
MQRRYELHNSLEGKSIETIRYLKELKASEGITTKEICFVFGQYDAAYIFEVINNKIALNFIIEIGFATKYIVETG